Protein AF-A0A1M7GCA4-F1 (afdb_monomer)

Structure (mmCIF, N/CA/C/O backbone):
data_AF-A0A1M7GCA4-F1
#
_entry.id   AF-A0A1M7GCA4-F1
#
loop_
_atom_site.group_PDB
_atom_site.id
_atom_site.type_symbol
_atom_site.label_atom_id
_atom_site.label_alt_id
_atom_site.label_comp_id
_atom_site.label_asym_id
_atom_site.label_entity_id
_atom_site.label_seq_id
_atom_site.pdbx_PDB_ins_code
_atom_site.Cartn_x
_atom_site.Cartn_y
_atom_site.Cartn_z
_atom_site.occupancy
_atom_site.B_iso_or_equiv
_atom_site.auth_seq_id
_atom_site.auth_comp_id
_atom_site.auth_asym_id
_atom_site.auth_atom_id
_atom_site.pdbx_PDB_model_num
ATOM 1 N N . MET A 1 1 ? -38.969 5.663 41.422 1.00 36.22 1 MET A N 1
ATOM 2 C CA . MET A 1 1 ? -39.821 5.141 40.330 1.00 36.22 1 MET A CA 1
ATOM 3 C C . MET A 1 1 ? -39.649 3.631 40.323 1.00 36.22 1 MET A C 1
ATOM 5 O O . MET A 1 1 ? -38.567 3.160 40.002 1.00 36.22 1 MET A O 1
ATOM 9 N N . ASN A 1 2 ? -40.668 2.914 40.799 1.00 48.78 2 ASN A N 1
ATOM 10 C CA . ASN A 1 2 ? -40.615 1.537 41.311 1.00 48.78 2 ASN A CA 1
ATOM 11 C C . ASN A 1 2 ? -40.814 0.440 40.243 1.00 48.78 2 ASN A C 1
ATOM 13 O O . ASN A 1 2 ? -41.226 -0.669 40.552 1.00 48.78 2 ASN A O 1
ATOM 17 N N . GLN A 1 3 ? -40.478 0.720 38.979 1.00 53.19 3 GLN A N 1
ATOM 18 C CA . GLN A 1 3 ? -40.814 -0.163 37.848 1.00 53.19 3 GLN A CA 1
ATOM 19 C C . GLN A 1 3 ? -40.173 -1.564 37.917 1.00 53.19 3 GLN A C 1
ATOM 21 O O . GLN A 1 3 ? -40.641 -2.489 37.259 1.00 53.19 3 GLN A O 1
ATOM 26 N N . GLY A 1 4 ? -39.097 -1.731 38.693 1.00 59.56 4 GLY A N 1
ATOM 27 C CA . GLY A 1 4 ? -38.457 -3.032 38.895 1.00 59.56 4 GLY A CA 1
ATOM 28 C C . GLY A 1 4 ? -39.250 -3.963 39.814 1.00 59.56 4 GLY A C 1
ATOM 29 O O . GLY A 1 4 ? -39.312 -5.154 39.534 1.00 59.56 4 GLY A O 1
ATOM 30 N N . GLU A 1 5 ? -39.871 -3.432 40.870 1.00 61.81 5 GLU A N 1
ATOM 31 C CA . GLU A 1 5 ? -40.685 -4.228 41.802 1.00 61.81 5 GLU A CA 1
ATOM 32 C C . GLU A 1 5 ? -42.011 -4.641 41.155 1.00 61.81 5 GLU A C 1
ATOM 34 O O . GLU A 1 5 ? -42.398 -5.806 41.238 1.00 61.81 5 GLU A O 1
ATOM 39 N N . ASP A 1 6 ? -42.640 -3.728 40.408 1.00 65.50 6 ASP A N 1
ATOM 40 C CA . ASP A 1 6 ? -43.902 -3.988 39.703 1.00 65.50 6 ASP A CA 1
ATOM 41 C C . ASP A 1 6 ? -43.754 -5.097 38.640 1.00 65.50 6 ASP A C 1
ATOM 43 O O . ASP A 1 6 ? -44.629 -5.950 38.485 1.00 65.50 6 ASP A O 1
ATOM 47 N N . SER A 1 7 ? -42.614 -5.138 37.936 1.00 72.12 7 SER A N 1
ATOM 48 C CA . SER A 1 7 ? -42.320 -6.185 36.944 1.00 72.12 7 SER A CA 1
ATOM 49 C C . SER A 1 7 ? -42.070 -7.553 37.582 1.00 72.12 7 SER A C 1
ATOM 51 O O . SER A 1 7 ? -42.396 -8.570 36.975 1.00 72.12 7 SER A O 1
ATOM 53 N N . VAL A 1 8 ? -41.494 -7.599 38.787 1.00 71.50 8 VAL A N 1
ATOM 54 C CA . VAL A 1 8 ? -41.252 -8.856 39.510 1.00 71.50 8 VAL A CA 1
ATOM 55 C C . VAL A 1 8 ? -42.568 -9.431 40.030 1.00 71.50 8 VAL A C 1
ATOM 57 O O . VAL A 1 8 ? -42.814 -10.620 39.852 1.00 71.50 8 VAL A O 1
ATOM 60 N N . LEU A 1 9 ? -43.446 -8.589 40.581 1.00 73.12 9 LEU A N 1
ATOM 61 C CA . LEU A 1 9 ? -44.788 -8.981 41.025 1.00 73.12 9 LEU A CA 1
ATOM 62 C C . LEU A 1 9 ? -45.632 -9.585 39.893 1.00 73.12 9 LEU A C 1
ATOM 64 O O . LEU A 1 9 ? -46.245 -10.632 40.091 1.00 73.12 9 LEU A O 1
ATOM 68 N N . GLN A 1 10 ? -45.593 -8.999 38.692 1.00 75.75 10 GLN A N 1
ATOM 69 C CA . GLN A 1 10 ? -46.272 -9.567 37.519 1.00 75.75 10 GLN A CA 1
ATOM 70 C C . GLN A 1 10 ? -45.755 -10.957 37.136 1.00 75.75 10 GLN A C 1
ATOM 72 O O . GLN A 1 10 ? -46.539 -11.832 36.778 1.00 75.75 10 GLN A O 1
ATOM 77 N N . ILE A 1 11 ? -44.444 -11.183 37.219 1.00 73.75 11 ILE A N 1
ATOM 78 C CA . ILE A 1 11 ? -43.842 -12.480 36.881 1.00 73.75 11 ILE A CA 1
ATOM 79 C C . ILE A 1 11 ? -44.193 -13.530 37.937 1.00 73.75 11 ILE A C 1
ATOM 81 O O . ILE A 1 11 ? -44.454 -14.679 37.591 1.00 73.75 11 ILE A O 1
ATOM 85 N N . ILE A 1 12 ? -44.247 -13.141 39.214 1.00 71.25 12 ILE A N 1
ATOM 86 C CA . ILE A 1 12 ? -44.699 -14.018 40.303 1.00 71.25 12 ILE A CA 1
ATOM 87 C C . ILE A 1 12 ? -46.148 -14.462 40.059 1.00 71.25 12 ILE A C 1
ATOM 89 O O . ILE A 1 12 ? -46.446 -15.653 40.148 1.00 71.25 12 ILE A O 1
ATOM 93 N N . GLU A 1 13 ? -47.031 -13.533 39.689 1.00 72.94 13 GLU A N 1
ATOM 94 C CA . GLU A 1 13 ? -48.435 -13.819 39.368 1.00 72.94 13 GLU A CA 1
ATOM 95 C C . GLU A 1 13 ? -48.585 -14.691 38.103 1.00 72.94 13 GLU A C 1
ATOM 97 O O . GLU A 1 13 ? -49.377 -15.640 38.069 1.00 72.94 13 GLU A O 1
ATOM 102 N N . GLU A 1 14 ? -47.780 -14.441 37.067 1.00 70.88 14 GLU A N 1
ATOM 103 C CA . GLU A 1 14 ? -47.783 -15.235 35.834 1.00 70.88 14 GLU A CA 1
ATOM 104 C C . GLU A 1 14 ? -47.292 -16.675 36.068 1.00 70.88 14 GLU A C 1
ATOM 106 O O . GLU A 1 14 ? -47.888 -17.630 35.565 1.00 70.88 14 GLU A O 1
ATOM 111 N N . VAL A 1 15 ? -46.236 -16.864 36.862 1.00 70.00 15 VAL A N 1
ATOM 112 C CA . VAL A 1 15 ? -45.719 -18.203 37.187 1.00 70.00 15 VAL A CA 1
ATOM 113 C C . VAL A 1 15 ? -46.698 -18.959 38.089 1.00 70.00 15 VAL A C 1
ATOM 115 O O . VAL A 1 15 ? -46.967 -20.139 37.843 1.00 70.00 15 VAL A O 1
ATOM 118 N N . ALA A 1 16 ? -47.298 -18.286 39.075 1.00 67.44 16 ALA A N 1
ATOM 119 C CA . ALA A 1 16 ? -48.303 -18.886 39.948 1.00 67.44 16 ALA A CA 1
ATOM 120 C C . ALA A 1 16 ? -49.554 -19.329 39.173 1.00 67.44 16 ALA A C 1
ATOM 122 O O . ALA A 1 16 ? -50.049 -20.435 39.392 1.00 67.44 16 ALA A O 1
ATOM 123 N N . SER A 1 17 ? -50.026 -18.522 38.218 1.00 67.69 17 SER A N 1
ATOM 124 C CA . SER A 1 17 ? -51.186 -18.863 37.382 1.00 67.69 17 SER A CA 1
ATOM 125 C C . SER A 1 17 ? -50.901 -19.974 36.365 1.00 67.69 17 SER A C 1
ATOM 127 O O . SER A 1 17 ? -51.763 -20.824 36.139 1.00 67.69 17 SER A O 1
ATOM 129 N N . LYS A 1 18 ? -49.700 -20.023 35.771 1.00 65.31 18 LYS A N 1
ATOM 130 C CA . LYS A 1 18 ? -49.338 -21.058 34.785 1.00 65.31 18 LYS A CA 1
ATOM 131 C C . LYS A 1 18 ? -48.954 -22.398 35.400 1.00 65.31 18 LYS A C 1
ATOM 133 O O . LYS A 1 18 ? -49.119 -23.424 34.738 1.00 65.31 18 LYS A O 1
ATOM 138 N N . HIS A 1 19 ? -48.363 -22.411 36.593 1.00 63.47 19 HIS A N 1
ATOM 139 C CA . HIS A 1 19 ? -47.739 -23.618 37.152 1.00 63.47 19 HIS A CA 1
ATOM 140 C C . HIS A 1 19 ? -48.302 -24.029 38.518 1.00 63.47 19 HIS A C 1
ATOM 142 O O . HIS A 1 19 ? -47.978 -25.113 38.995 1.00 63.47 19 HIS A O 1
ATOM 148 N N . GLY A 1 20 ? -49.177 -23.218 39.126 1.00 59.84 20 GLY A N 1
ATOM 149 C CA . GLY A 1 20 ? -49.827 -23.531 40.403 1.00 59.84 20 GLY A CA 1
ATOM 150 C C . GLY A 1 20 ? -48.890 -23.476 41.614 1.00 59.84 20 GLY A C 1
ATOM 151 O O . GLY A 1 20 ? -49.225 -24.016 42.665 1.00 59.84 20 GLY A O 1
ATOM 152 N N . ILE A 1 21 ? -47.715 -22.854 41.470 1.00 65.88 21 ILE A N 1
ATOM 153 C CA . ILE A 1 21 ? -46.691 -22.739 42.516 1.00 65.88 21 ILE A CA 1
ATOM 154 C C . ILE A 1 21 ? -46.659 -21.285 42.995 1.00 65.88 21 ILE A C 1
ATOM 156 O O . ILE A 1 21 ? -46.423 -20.380 42.199 1.00 65.88 21 ILE A O 1
ATOM 160 N N . ALA A 1 22 ? -46.887 -21.055 44.288 1.00 66.38 22 ALA A N 1
ATOM 161 C CA . ALA A 1 22 ? -46.707 -19.740 44.897 1.00 66.38 22 ALA A CA 1
ATOM 162 C C . ALA A 1 22 ? -45.212 -19.509 45.160 1.00 66.38 22 ALA A C 1
ATOM 164 O O . ALA A 1 22 ? -44.620 -20.234 45.959 1.00 66.38 22 ALA A O 1
ATOM 165 N N . LEU A 1 23 ? -44.607 -18.530 44.484 1.00 68.06 23 LEU A N 1
ATOM 166 C CA . LEU A 1 23 ? -43.208 -18.159 44.704 1.00 68.06 23 LEU A CA 1
ATOM 167 C C . LEU A 1 23 ? -43.101 -16.999 45.707 1.00 68.06 23 LEU A C 1
ATOM 169 O O . LEU A 1 23 ? -43.763 -15.973 45.553 1.00 68.06 23 LEU A O 1
ATOM 173 N N . ASP A 1 24 ? -42.223 -17.156 46.698 1.00 70.62 24 ASP A N 1
ATOM 174 C CA . ASP A 1 24 ? -41.792 -16.091 47.615 1.00 70.62 24 ASP A CA 1
ATOM 175 C C . ASP A 1 24 ? -40.630 -15.285 46.996 1.00 70.62 24 ASP A C 1
ATOM 177 O O . ASP A 1 24 ? -39.849 -15.850 46.232 1.00 70.62 24 ASP A O 1
ATOM 181 N N . PRO A 1 25 ? -40.425 -13.997 47.328 1.00 67.81 25 PRO A N 1
ATOM 182 C CA . PRO A 1 25 ? -39.249 -13.240 46.885 1.00 67.81 25 PRO A CA 1
ATOM 183 C C . PRO A 1 25 ? -37.889 -13.893 47.206 1.00 67.81 25 PRO A C 1
ATOM 185 O O . PRO A 1 25 ? -36.908 -13.601 46.524 1.00 67.81 25 PRO A O 1
ATOM 188 N N . ASN A 1 26 ? -37.817 -14.780 48.208 1.00 69.06 26 ASN A N 1
ATOM 189 C CA . ASN A 1 26 ? -36.619 -15.561 48.544 1.00 69.06 26 ASN A CA 1
ATOM 190 C C . ASN A 1 26 ? -36.572 -16.946 47.878 1.00 69.06 26 ASN A C 1
ATOM 192 O O . ASN A 1 26 ? -35.678 -17.741 48.179 1.00 69.06 26 ASN A O 1
ATOM 196 N N . ASP A 1 27 ? -37.515 -17.256 46.989 1.00 79.56 27 ASP A N 1
ATOM 197 C CA . ASP A 1 27 ? -37.515 -18.504 46.238 1.00 79.56 27 ASP A CA 1
ATOM 198 C C . ASP A 1 27 ? -36.254 -18.583 45.348 1.00 79.56 27 ASP A C 1
ATOM 200 O O . ASP A 1 27 ? -35.935 -17.626 44.625 1.00 79.56 27 ASP A O 1
ATOM 204 N N . PRO A 1 28 ? -35.515 -19.710 45.364 1.00 78.06 28 PRO A N 1
ATOM 205 C CA . PRO A 1 28 ? -34.331 -19.903 44.531 1.00 78.06 28 PRO A CA 1
ATOM 206 C C . PRO A 1 28 ? -34.553 -19.595 43.041 1.00 78.06 28 PRO A C 1
ATOM 208 O O . PRO A 1 28 ? -33.637 -19.105 42.378 1.00 78.06 28 PRO A O 1
ATOM 211 N N . ILE A 1 29 ? -35.755 -19.831 42.505 1.00 81.75 29 ILE A N 1
ATOM 212 C CA . ILE A 1 29 ? -36.079 -19.560 41.096 1.00 81.75 29 ILE A CA 1
ATOM 213 C C . ILE A 1 29 ? -36.073 -18.049 40.806 1.00 81.75 29 ILE A C 1
ATOM 215 O O . ILE A 1 29 ? -35.500 -17.610 39.803 1.00 81.75 29 ILE A O 1
ATOM 219 N N . LEU A 1 30 ? -36.639 -17.233 41.700 1.00 79.25 30 LEU A N 1
ATOM 220 C CA . LEU A 1 30 ? -36.628 -15.768 41.582 1.00 79.25 30 LEU A CA 1
ATOM 221 C C . LEU A 1 30 ? -35.231 -15.184 41.793 1.00 79.25 30 LEU A C 1
ATOM 223 O O . LEU A 1 30 ? -34.855 -14.213 41.128 1.00 79.25 30 LEU A O 1
ATOM 227 N N . MET A 1 31 ? -34.431 -15.798 42.665 1.00 76.38 31 MET A N 1
ATOM 228 C CA . MET A 1 31 ? -33.035 -15.415 42.858 1.00 76.38 31 MET A CA 1
ATOM 229 C C . MET A 1 31 ? -32.218 -15.625 41.575 1.00 76.38 31 MET A C 1
ATOM 231 O O . MET A 1 31 ? -31.505 -14.717 41.144 1.00 76.38 31 MET A O 1
ATOM 235 N N . VAL A 1 32 ? -32.374 -16.773 40.905 1.00 81.75 32 VAL A N 1
ATOM 236 C CA . VAL A 1 32 ? -31.724 -17.051 39.611 1.00 81.75 32 VAL A CA 1
ATOM 237 C C . VAL A 1 32 ? -32.197 -16.080 38.532 1.00 81.75 32 VAL A C 1
ATOM 239 O O . VAL A 1 32 ? -31.369 -15.557 37.788 1.00 81.75 32 VAL A O 1
ATOM 242 N N . TYR A 1 33 ? -33.496 -15.779 38.464 1.00 82.00 33 TYR A N 1
ATOM 243 C CA . TYR A 1 33 ? -34.027 -14.771 37.542 1.00 82.00 33 TYR A CA 1
ATOM 244 C C . TYR A 1 33 ? -33.384 -13.395 37.764 1.00 82.00 33 TYR A C 1
ATOM 246 O O . TYR A 1 33 ? -32.932 -12.753 36.814 1.00 82.00 33 TYR A O 1
ATOM 254 N N . THR A 1 34 ? -33.276 -12.974 39.024 1.00 79.00 34 THR A N 1
ATOM 255 C CA . THR A 1 34 ? -32.672 -11.693 39.412 1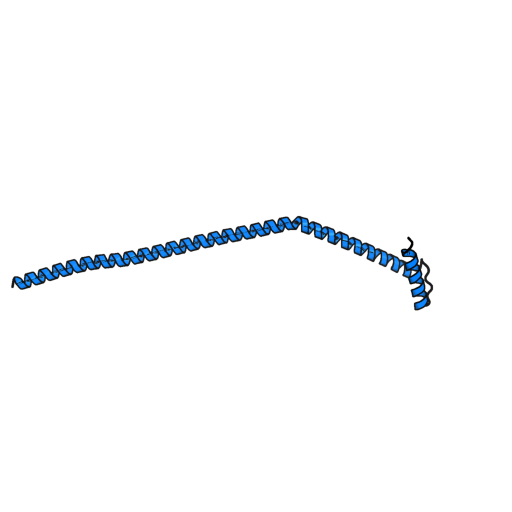.00 79.00 34 THR A CA 1
ATOM 256 C C . THR A 1 34 ? -31.190 -11.637 39.043 1.00 79.00 34 THR A C 1
ATOM 258 O O . THR A 1 34 ? -30.734 -10.662 38.440 1.00 79.00 34 THR A O 1
ATOM 261 N N . ILE A 1 35 ? -30.439 -12.703 39.334 1.00 76.62 35 ILE A N 1
ATOM 262 C CA . ILE A 1 35 ? -29.025 -12.831 38.962 1.00 76.62 35 ILE A CA 1
ATOM 263 C C . ILE A 1 35 ? -28.866 -12.803 37.438 1.00 76.62 35 ILE A C 1
ATOM 265 O O . ILE A 1 35 ? -27.988 -12.108 36.929 1.00 76.62 35 ILE A O 1
ATOM 269 N N . ASN A 1 36 ? -29.731 -13.495 36.697 1.00 84.94 36 ASN A N 1
ATOM 270 C CA . ASN A 1 36 ? -29.665 -13.554 35.240 1.00 84.94 36 ASN A CA 1
ATOM 271 C C . ASN A 1 36 ? -29.987 -12.192 34.599 1.00 84.94 36 ASN A C 1
ATOM 273 O O . ASN A 1 36 ? -29.259 -11.721 33.728 1.00 84.94 36 ASN A O 1
ATOM 277 N N . GLN A 1 37 ? -31.008 -11.488 35.096 1.00 82.31 37 GLN A N 1
ATOM 278 C CA . GLN A 1 37 ? -31.298 -10.102 34.715 1.00 82.31 37 GLN A CA 1
ATOM 279 C C . GLN A 1 37 ? -30.107 -9.169 34.980 1.00 82.31 37 GLN A C 1
ATOM 281 O O . GLN A 1 37 ? -29.766 -8.333 34.137 1.00 82.31 37 GLN A O 1
ATOM 286 N N . HIS A 1 38 ? -29.456 -9.308 36.136 1.00 76.31 38 HIS A N 1
ATOM 287 C CA . HIS A 1 38 ? -28.289 -8.503 36.480 1.00 76.31 38 HIS A CA 1
ATOM 288 C C . HIS A 1 38 ? -27.090 -8.816 35.573 1.00 76.31 38 HIS A C 1
ATOM 290 O O . HIS A 1 38 ? -26.459 -7.893 35.057 1.00 76.31 38 HIS A O 1
ATOM 296 N N . LEU A 1 39 ? -26.823 -10.099 35.309 1.00 82.50 39 LEU A N 1
ATOM 297 C CA . LEU A 1 39 ? -25.786 -10.563 34.386 1.00 82.50 39 LEU A CA 1
ATOM 298 C C . LEU A 1 39 ? -26.029 -10.078 32.959 1.00 82.50 39 LEU A C 1
ATOM 300 O O . LEU A 1 39 ? -25.098 -9.588 32.335 1.00 82.50 39 LEU A O 1
ATOM 304 N N . MET A 1 40 ? -27.260 -10.147 32.453 1.00 81.25 40 MET A N 1
ATOM 305 C CA . MET A 1 40 ? -27.613 -9.659 31.115 1.00 81.25 40 MET A CA 1
ATOM 306 C C . MET A 1 40 ? -27.394 -8.147 30.988 1.00 81.25 40 MET A C 1
ATOM 308 O O . MET A 1 40 ? -26.768 -7.686 30.032 1.00 81.25 40 MET A O 1
ATOM 312 N N . ARG A 1 41 ? -27.836 -7.359 31.979 1.00 80.31 41 ARG A N 1
ATOM 313 C CA . ARG A 1 41 ? -27.592 -5.905 31.991 1.00 80.31 41 ARG A CA 1
ATOM 314 C C . ARG A 1 41 ? -26.109 -5.567 32.130 1.00 80.31 41 ARG A C 1
ATOM 316 O O . ARG A 1 41 ? -25.639 -4.634 31.483 1.00 80.31 41 ARG A O 1
ATOM 323 N N . SER A 1 42 ? -25.383 -6.291 32.979 1.00 74.75 42 SER A N 1
ATOM 324 C CA . SER A 1 42 ? -23.943 -6.101 33.172 1.00 74.75 42 SER A CA 1
ATOM 325 C C . SER A 1 42 ? -23.167 -6.486 31.910 1.00 74.75 42 SER A C 1
ATOM 327 O O . SER A 1 42 ? -22.357 -5.705 31.423 1.00 74.75 42 SER A O 1
ATOM 329 N N . GLY A 1 43 ? -23.503 -7.623 31.301 1.00 75.56 43 GLY A N 1
ATOM 330 C CA . GLY A 1 43 ? -22.927 -8.111 30.052 1.00 75.56 43 GLY A CA 1
ATOM 331 C C . GLY A 1 43 ? -23.112 -7.127 28.903 1.00 75.56 43 GLY A C 1
ATOM 332 O O . GLY A 1 43 ? -22.137 -6.792 28.239 1.00 75.56 43 GLY A O 1
ATOM 333 N N . ALA A 1 44 ? -24.316 -6.574 28.727 1.00 80.31 44 ALA A N 1
ATOM 334 C CA . ALA A 1 44 ? -24.570 -5.553 27.709 1.00 80.31 44 ALA A CA 1
ATOM 335 C C . ALA A 1 44 ? -23.715 -4.287 27.917 1.00 80.31 44 ALA A C 1
ATOM 337 O O . ALA A 1 44 ? -23.175 -3.733 26.961 1.00 80.31 44 ALA A O 1
ATOM 338 N N . ARG A 1 45 ? -23.538 -3.844 29.170 1.00 79.62 45 ARG A N 1
ATOM 339 C CA . ARG A 1 45 ? -22.684 -2.689 29.502 1.00 79.62 45 ARG A CA 1
ATOM 340 C C . ARG A 1 45 ? -21.207 -2.971 29.247 1.00 79.62 45 ARG A C 1
ATOM 342 O O . ARG A 1 45 ? -20.522 -2.120 28.687 1.00 79.62 45 ARG A O 1
ATOM 349 N N . ILE A 1 46 ? -20.729 -4.153 29.634 1.00 79.31 46 ILE A N 1
ATOM 350 C CA . ILE A 1 46 ? -19.347 -4.588 29.399 1.00 79.31 46 ILE A CA 1
ATOM 351 C C . ILE A 1 46 ? -19.077 -4.660 27.894 1.00 79.31 46 ILE A C 1
ATOM 353 O O . ILE A 1 46 ? -18.104 -4.081 27.423 1.00 79.31 46 ILE A O 1
ATOM 357 N N . GLN A 1 47 ? -19.970 -5.287 27.124 1.00 75.25 47 GLN A N 1
ATOM 358 C CA . GLN A 1 47 ? -19.858 -5.372 25.666 1.00 75.25 47 GLN A CA 1
ATOM 359 C C . GLN A 1 47 ? -19.836 -3.986 25.015 1.00 75.25 47 GLN A C 1
ATOM 361 O O . GLN A 1 47 ? -19.012 -3.726 24.142 1.00 75.25 47 GLN A O 1
ATOM 366 N N . GLN A 1 48 ? -20.686 -3.063 25.470 1.00 86.00 48 GLN A N 1
ATOM 367 C CA . GLN A 1 48 ? -20.704 -1.696 24.955 1.00 86.00 48 GLN A C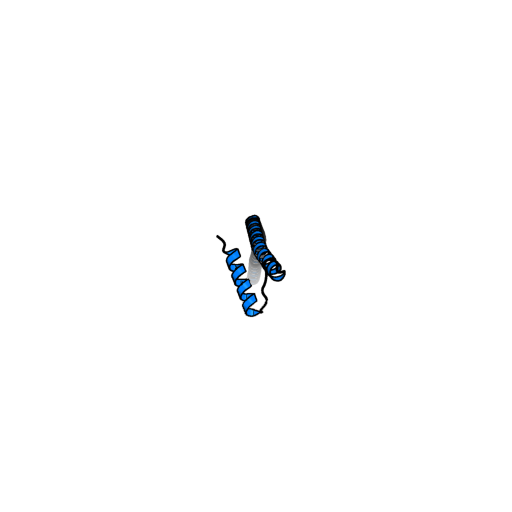A 1
ATOM 368 C C . GLN A 1 48 ? -19.420 -0.921 25.292 1.00 86.00 48 GLN A C 1
ATOM 370 O O . GLN A 1 48 ? -18.945 -0.142 24.467 1.00 86.00 48 GLN A O 1
ATOM 375 N N . ALA A 1 49 ? -18.844 -1.129 26.478 1.00 85.44 49 ALA A N 1
ATOM 376 C CA . ALA A 1 49 ? -17.564 -0.534 26.854 1.00 85.44 49 ALA A CA 1
ATOM 377 C C . ALA A 1 49 ? -16.406 -1.100 26.014 1.00 85.44 49 ALA A C 1
ATOM 379 O O . ALA A 1 49 ? -15.602 -0.327 25.503 1.00 85.44 49 ALA A O 1
ATOM 380 N N . MET A 1 50 ? -16.371 -2.420 25.795 1.00 78.12 50 MET A N 1
ATOM 381 C CA . MET A 1 50 ? -15.368 -3.058 24.932 1.00 78.12 50 MET A CA 1
ATOM 382 C C . MET A 1 50 ? -15.452 -2.561 23.484 1.00 78.12 50 MET A C 1
ATOM 384 O O . MET A 1 50 ? -14.425 -2.298 22.867 1.00 78.12 50 MET A O 1
ATOM 388 N N . LEU A 1 51 ? -16.663 -2.384 22.945 1.00 91.38 51 LEU A N 1
ATOM 389 C CA . LEU A 1 51 ? -16.857 -1.849 21.593 1.00 91.38 51 LEU A CA 1
ATOM 390 C C . LEU A 1 51 ? -16.356 -0.407 21.461 1.00 91.38 51 LEU A C 1
ATOM 392 O O . LEU A 1 51 ? -15.744 -0.067 20.452 1.00 91.38 51 LEU A O 1
ATOM 396 N N . LYS A 1 52 ? -16.581 0.431 22.479 1.00 89.19 52 LYS A N 1
ATOM 397 C CA . LYS A 1 52 ? -16.068 1.807 22.495 1.00 89.19 52 LYS A CA 1
ATOM 398 C C . LYS A 1 52 ? -14.545 1.857 22.538 1.00 89.19 52 LYS A C 1
ATOM 400 O O . LYS A 1 52 ? -13.965 2.679 21.837 1.00 89.19 52 LYS A O 1
ATOM 405 N N . GLU A 1 53 ? -13.913 0.987 23.321 1.00 86.31 53 GLU A N 1
ATOM 406 C CA . GLU A 1 53 ? -12.449 0.927 23.370 1.00 86.31 53 GLU A CA 1
ATOM 407 C C . GLU A 1 53 ? -11.877 0.452 22.030 1.00 86.31 53 GLU A C 1
ATOM 409 O O . GLU A 1 53 ? -10.998 1.098 21.479 1.00 86.31 53 GLU A O 1
ATOM 414 N N . CYS A 1 54 ? -12.464 -0.584 21.424 1.00 79.06 54 CYS A N 1
ATOM 415 C CA . CYS A 1 54 ? -12.058 -1.044 20.095 1.00 79.06 54 CYS A CA 1
ATOM 416 C C . CYS A 1 54 ? -12.199 0.054 19.027 1.00 79.06 54 CYS A C 1
ATOM 418 O O . CYS A 1 54 ? -11.314 0.220 18.190 1.00 79.06 54 CYS A O 1
ATOM 420 N N . GLN A 1 55 ? -13.286 0.831 19.059 1.00 88.62 55 GLN A N 1
ATOM 421 C CA . GLN A 1 55 ? -13.453 1.969 18.156 1.00 88.62 55 GLN A CA 1
ATOM 422 C C . GLN A 1 55 ? -12.341 3.009 18.353 1.00 88.62 55 GLN A C 1
ATOM 424 O O . GLN A 1 55 ? -11.769 3.483 17.374 1.00 88.62 55 GLN A O 1
ATOM 429 N N . LYS A 1 56 ? -12.021 3.340 19.605 1.00 87.75 56 LYS A N 1
ATOM 430 C CA . LYS A 1 56 ? -10.962 4.291 19.944 1.00 87.75 56 LYS A CA 1
ATOM 431 C C . LYS A 1 56 ? -9.587 3.800 19.479 1.00 87.75 56 LYS A C 1
ATOM 433 O O . LYS A 1 56 ? -8.858 4.573 18.865 1.00 87.75 56 LYS A O 1
ATOM 438 N N . ASP A 1 57 ? -9.271 2.524 19.688 1.00 82.00 57 ASP A N 1
ATOM 439 C CA . ASP A 1 57 ? -8.020 1.914 19.221 1.00 82.00 57 ASP A CA 1
ATOM 440 C C . ASP A 1 57 ? -7.908 1.967 17.692 1.00 82.00 57 ASP A C 1
ATOM 442 O O . ASP A 1 57 ? -6.835 2.221 17.142 1.00 82.00 57 ASP A O 1
ATOM 446 N N . ILE A 1 58 ? -9.022 1.752 16.984 1.00 84.56 58 ILE A N 1
ATOM 447 C CA . ILE A 1 58 ? -9.070 1.885 15.526 1.00 84.56 58 ILE A CA 1
ATOM 448 C C . ILE A 1 58 ? -8.829 3.340 15.117 1.00 84.56 58 ILE A C 1
ATOM 450 O O . ILE A 1 58 ? -8.026 3.586 14.221 1.00 84.56 58 ILE A O 1
ATOM 454 N N . GLU A 1 59 ? -9.491 4.305 15.755 1.00 84.31 59 GLU A N 1
ATOM 455 C CA . GLU A 1 59 ? -9.312 5.733 15.464 1.00 84.31 59 GLU A CA 1
ATOM 456 C C . GLU A 1 59 ? -7.868 6.196 15.716 1.00 84.31 59 GLU A C 1
ATOM 458 O O . GLU A 1 59 ? -7.320 6.952 14.911 1.00 84.31 59 GLU A O 1
ATOM 463 N N . GLU A 1 60 ? -7.220 5.684 16.765 1.00 85.44 60 GLU A N 1
ATOM 464 C CA . GLU A 1 60 ? -5.819 5.969 17.086 1.00 85.44 60 GLU A CA 1
ATOM 465 C C . GLU A 1 60 ? -4.858 5.445 16.005 1.00 85.44 60 GLU A C 1
ATOM 467 O O . GLU A 1 60 ? -3.949 6.156 15.569 1.00 85.44 60 GLU A O 1
ATOM 472 N N . HIS A 1 61 ? -5.083 4.228 15.502 1.00 82.75 61 HIS A N 1
ATOM 473 C CA . HIS A 1 61 ? -4.177 3.589 14.542 1.00 82.75 61 HIS A CA 1
ATOM 474 C C . HIS A 1 61 ? -4.509 3.869 13.068 1.00 82.75 61 HIS A C 1
ATOM 476 O O . HIS A 1 61 ? -3.648 3.697 12.200 1.00 82.75 61 HIS A O 1
ATOM 482 N N . MET A 1 62 ? -5.716 4.345 12.750 1.00 83.19 62 MET A N 1
ATOM 483 C CA . MET A 1 62 ? -6.160 4.567 11.368 1.00 83.19 62 MET A CA 1
ATOM 484 C C . MET A 1 62 ? -5.282 5.581 10.625 1.00 83.19 62 MET A C 1
ATOM 486 O O . MET A 1 62 ? -4.964 5.385 9.449 1.00 83.19 62 MET A O 1
ATOM 490 N N . GLY A 1 63 ? -4.851 6.648 11.304 1.00 80.44 63 GLY A N 1
ATOM 491 C CA . GLY A 1 63 ? -3.959 7.651 10.718 1.00 80.44 63 GLY A CA 1
ATOM 492 C C . GLY A 1 63 ? -2.593 7.070 10.344 1.00 80.44 63 GLY A C 1
ATOM 493 O O . GLY A 1 63 ? -2.074 7.348 9.261 1.00 80.44 63 GLY A O 1
ATOM 494 N N . LEU A 1 64 ? -2.049 6.207 11.206 1.00 83.75 64 LEU A N 1
ATOM 495 C CA . LEU A 1 64 ? -0.777 5.531 10.973 1.00 83.75 64 LEU A CA 1
ATOM 496 C C . LEU A 1 64 ? -0.872 4.565 9.787 1.00 83.75 64 LEU A C 1
ATOM 498 O O . LEU A 1 64 ? -0.015 4.595 8.906 1.00 83.75 64 LEU A O 1
ATOM 502 N N . TRP A 1 65 ? -1.924 3.745 9.725 1.00 81.38 65 TRP A N 1
ATOM 503 C CA . TRP A 1 65 ? -2.125 2.804 8.618 1.00 81.38 65 TRP A CA 1
ATOM 504 C C . TRP A 1 65 ? -2.320 3.514 7.283 1.00 81.38 65 TRP A C 1
ATOM 506 O O . TRP A 1 65 ? -1.773 3.079 6.270 1.00 81.38 65 TRP A O 1
ATOM 516 N N . LYS A 1 66 ? -3.035 4.643 7.279 1.00 81.62 66 LYS A N 1
ATOM 517 C CA . LYS A 1 66 ? -3.193 5.464 6.078 1.00 81.62 66 LYS A CA 1
ATOM 518 C C . LYS A 1 66 ? -1.853 6.027 5.603 1.00 81.62 66 LYS A C 1
ATOM 520 O O . LYS A 1 66 ? -1.516 5.885 4.432 1.00 81.62 66 LYS A O 1
ATOM 525 N N . ALA A 1 67 ? -1.060 6.593 6.512 1.00 83.19 67 ALA A N 1
ATOM 526 C CA . ALA A 1 67 ? 0.257 7.131 6.181 1.00 83.19 67 ALA A CA 1
ATOM 527 C C . ALA A 1 67 ? 1.228 6.047 5.673 1.00 83.19 67 ALA A C 1
ATOM 529 O O . ALA A 1 67 ? 1.947 6.272 4.700 1.00 83.19 67 ALA A O 1
ATOM 530 N N . GLN A 1 68 ? 1.227 4.861 6.292 1.00 83.75 68 GLN A N 1
ATOM 531 C CA . GLN A 1 68 ? 2.034 3.721 5.845 1.00 83.75 68 GLN A CA 1
ATOM 532 C C . GLN A 1 68 ? 1.598 3.216 4.462 1.00 83.75 68 GLN A C 1
ATOM 534 O O . GLN A 1 68 ? 2.450 2.938 3.617 1.00 83.75 68 GLN A O 1
ATOM 539 N N . GLY A 1 69 ? 0.288 3.148 4.202 1.00 86.00 69 GLY A N 1
ATOM 540 C CA . GLY A 1 69 ? -0.259 2.796 2.891 1.00 86.00 69 GLY A CA 1
ATOM 541 C C . GLY A 1 69 ? 0.153 3.787 1.800 1.00 86.00 69 GLY A C 1
ATOM 542 O O . GLY A 1 69 ? 0.666 3.377 0.758 1.00 86.00 69 GLY A O 1
ATOM 543 N N . ASP A 1 70 ? 0.021 5.088 2.068 1.00 85.06 70 ASP A N 1
ATOM 544 C CA . ASP A 1 70 ? 0.440 6.148 1.144 1.00 85.06 70 ASP A CA 1
ATOM 545 C C . ASP A 1 70 ? 1.954 6.095 0.877 1.00 85.06 70 ASP A C 1
ATOM 547 O O . ASP A 1 70 ? 2.399 6.256 -0.261 1.00 85.06 70 ASP A O 1
ATOM 551 N N . GLN A 1 71 ? 2.770 5.828 1.900 1.00 89.38 71 GLN A N 1
ATOM 552 C CA . GLN A 1 71 ? 4.218 5.679 1.743 1.00 89.38 71 GLN A CA 1
ATOM 553 C C . GLN A 1 71 ? 4.584 4.470 0.870 1.00 89.38 71 GLN A C 1
ATOM 555 O O . GLN A 1 71 ? 5.416 4.599 -0.031 1.00 89.38 71 GLN A O 1
ATOM 560 N N . ALA A 1 72 ? 3.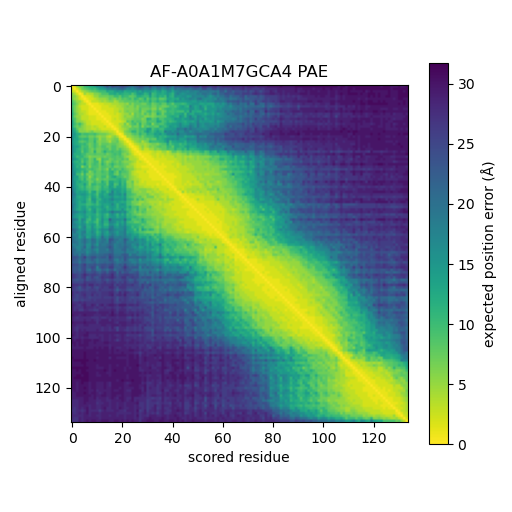957 3.315 1.101 1.00 87.56 72 ALA A N 1
ATOM 561 C CA . ALA A 1 72 ? 4.174 2.116 0.295 1.00 87.56 72 ALA A CA 1
ATOM 562 C C . ALA A 1 72 ? 3.759 2.339 -1.170 1.00 87.56 72 ALA A C 1
ATOM 564 O O . ALA A 1 72 ? 4.493 1.977 -2.094 1.00 87.56 72 ALA A O 1
ATOM 565 N N . MET A 1 73 ? 2.625 3.006 -1.399 1.00 82.38 73 MET A N 1
ATOM 566 C CA . MET A 1 73 ? 2.161 3.361 -2.742 1.00 82.38 73 MET A CA 1
ATOM 567 C C . MET A 1 73 ? 3.126 4.319 -3.454 1.00 82.38 73 MET A C 1
ATOM 569 O O . MET A 1 73 ? 3.428 4.136 -4.630 1.00 82.38 73 MET A O 1
ATOM 573 N N . ARG A 1 74 ? 3.661 5.324 -2.753 1.00 89.12 74 ARG A N 1
ATOM 574 C CA . ARG A 1 74 ? 4.640 6.258 -3.336 1.00 89.12 74 ARG A CA 1
AT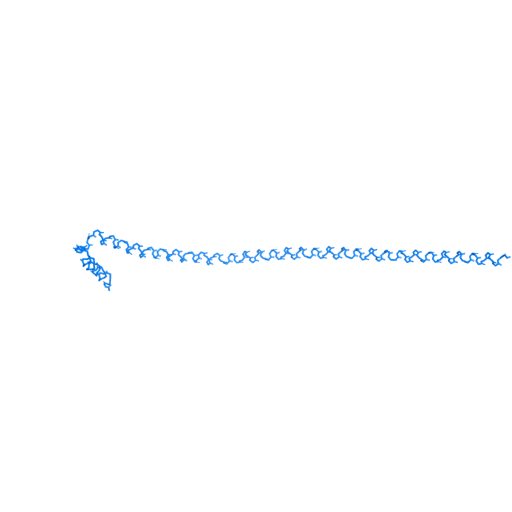OM 575 C C . ARG A 1 74 ? 5.955 5.560 -3.672 1.00 89.12 74 ARG A C 1
ATOM 577 O O . ARG A 1 74 ? 6.459 5.737 -4.773 1.00 89.12 74 ARG A O 1
ATOM 584 N N . SER A 1 75 ? 6.462 4.711 -2.779 1.00 88.94 75 SER A N 1
ATOM 585 C CA . SER A 1 75 ? 7.691 3.946 -3.023 1.00 88.94 75 SER A CA 1
ATOM 586 C C . SER A 1 75 ? 7.558 2.997 -4.216 1.00 88.94 75 SER A C 1
ATOM 588 O O . SER A 1 75 ? 8.461 2.925 -5.046 1.00 88.94 75 SER A O 1
ATOM 590 N N . THR A 1 76 ? 6.426 2.300 -4.337 1.00 88.06 76 THR A N 1
ATOM 591 C CA . THR A 1 76 ? 6.167 1.417 -5.484 1.00 88.06 76 THR A CA 1
ATOM 592 C C . THR A 1 76 ? 6.013 2.198 -6.787 1.00 88.06 76 THR A C 1
ATOM 594 O O . THR A 1 76 ? 6.536 1.770 -7.817 1.00 88.06 76 THR A O 1
ATOM 597 N N . LEU A 1 77 ? 5.360 3.363 -6.756 1.00 87.81 77 LEU A N 1
ATOM 598 C CA . LEU A 1 77 ? 5.242 4.240 -7.919 1.00 87.81 77 LEU A CA 1
ATOM 599 C C . LEU A 1 77 ? 6.603 4.792 -8.364 1.00 87.81 77 LEU A C 1
ATOM 601 O O . LEU A 1 77 ? 6.890 4.785 -9.560 1.00 87.81 77 LEU A O 1
ATOM 605 N N . A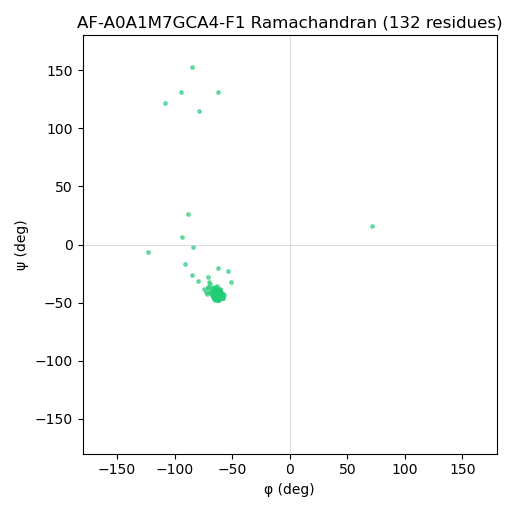SP A 1 78 ? 7.451 5.218 -7.427 1.00 92.06 78 ASP A N 1
ATOM 606 C CA . ASP A 1 78 ? 8.798 5.718 -7.721 1.00 92.06 78 ASP A CA 1
ATOM 607 C C . ASP A 1 78 ? 9.692 4.612 -8.297 1.00 92.06 78 ASP A C 1
ATOM 609 O O . ASP A 1 78 ? 10.322 4.817 -9.335 1.00 92.06 78 ASP A O 1
ATOM 613 N N . ALA A 1 79 ? 9.667 3.411 -7.708 1.00 88.88 79 ALA A N 1
ATOM 614 C CA . ALA A 1 79 ? 10.385 2.254 -8.243 1.00 88.88 79 ALA A CA 1
ATOM 615 C C . ALA A 1 79 ? 9.904 1.889 -9.659 1.00 88.88 79 ALA A C 1
ATOM 617 O O . ALA A 1 79 ? 10.705 1.648 -10.561 1.00 88.88 79 ALA A O 1
ATOM 618 N N . THR A 1 80 ? 8.587 1.906 -9.889 1.00 83.75 80 THR A N 1
ATOM 619 C CA . THR A 1 80 ? 8.006 1.648 -11.217 1.00 83.75 80 THR A CA 1
ATOM 620 C C . THR A 1 80 ? 8.439 2.714 -12.221 1.00 83.75 80 THR A C 1
ATOM 622 O O . THR A 1 80 ? 8.806 2.396 -13.352 1.00 83.75 80 THR A O 1
ATOM 625 N N . ARG A 1 81 ? 8.443 3.987 -11.812 1.00 90.25 81 ARG A N 1
ATOM 626 C CA . ARG A 1 81 ? 8.896 5.103 -12.645 1.00 90.25 81 ARG A CA 1
ATOM 627 C C . ARG A 1 81 ? 10.360 4.943 -13.043 1.00 90.25 81 ARG A C 1
ATOM 629 O O . ARG A 1 81 ? 10.677 5.175 -14.205 1.00 90.25 81 ARG A O 1
ATOM 636 N N . GLU A 1 82 ? 11.224 4.536 -12.119 1.00 92.06 82 GLU A N 1
ATOM 637 C CA . GLU A 1 82 ? 12.643 4.284 -12.387 1.00 92.06 82 GLU A CA 1
ATOM 638 C C . GLU A 1 82 ? 12.854 3.126 -13.372 1.00 92.06 82 GLU A C 1
ATOM 640 O O . GLU A 1 82 ? 13.624 3.251 -14.324 1.00 92.06 82 GLU A O 1
ATOM 645 N N . ILE A 1 83 ? 12.117 2.023 -13.213 1.00 91.12 83 ILE A N 1
ATOM 646 C CA . ILE A 1 83 ? 12.179 0.887 -14.145 1.00 91.12 83 ILE A CA 1
ATOM 647 C C . ILE A 1 83 ? 11.758 1.316 -15.555 1.00 91.12 83 ILE A C 1
ATOM 649 O O . ILE A 1 83 ? 12.422 0.964 -16.535 1.00 91.12 83 ILE A O 1
ATOM 653 N N . ILE A 1 84 ? 10.678 2.093 -15.676 1.00 88.50 84 ILE A N 1
ATOM 654 C CA . ILE A 1 84 ? 10.188 2.583 -16.970 1.00 88.50 84 ILE A CA 1
ATOM 655 C C . ILE A 1 84 ? 11.212 3.521 -17.613 1.00 88.50 84 ILE A C 1
ATOM 657 O O . ILE A 1 84 ? 11.537 3.349 -18.786 1.00 88.50 84 ILE A O 1
ATOM 661 N N . THR A 1 85 ? 11.753 4.495 -16.876 1.00 91.12 85 THR A N 1
ATOM 662 C CA . THR A 1 85 ? 12.732 5.438 -17.440 1.00 91.12 85 THR A CA 1
ATOM 663 C C . THR A 1 85 ? 14.022 4.738 -17.854 1.00 91.12 85 THR A C 1
ATOM 665 O O . THR A 1 85 ? 14.558 5.044 -18.921 1.00 91.12 85 THR A O 1
ATOM 668 N N . ALA A 1 86 ? 14.496 3.768 -17.067 1.00 89.06 86 ALA A N 1
ATOM 669 C CA . ALA A 1 86 ? 15.647 2.946 -17.418 1.00 89.06 86 ALA A CA 1
ATOM 670 C C . ALA A 1 86 ? 15.382 2.114 -18.682 1.00 89.06 86 ALA A C 1
ATOM 672 O O . ALA A 1 86 ? 16.205 2.115 -19.598 1.00 89.06 86 ALA A O 1
ATOM 673 N N . SER A 1 87 ? 14.218 1.465 -18.773 1.00 86.00 87 SER A N 1
ATOM 674 C CA . SER A 1 87 ? 13.843 0.636 -19.928 1.00 86.00 87 SER A CA 1
ATOM 675 C C . SER A 1 87 ? 13.730 1.466 -21.205 1.00 86.00 87 SER A C 1
ATOM 677 O O . SER A 1 87 ? 14.343 1.129 -22.214 1.00 86.00 87 SER A O 1
ATOM 679 N N . VAL A 1 88 ? 13.048 2.615 -21.144 1.00 89.38 88 VAL A N 1
ATOM 680 C CA . VAL A 1 88 ? 12.933 3.552 -22.274 1.00 89.38 88 VAL A CA 1
ATOM 681 C C . VAL A 1 88 ? 14.309 4.043 -22.722 1.00 89.38 88 VAL A C 1
ATOM 683 O O . VAL A 1 88 ? 14.586 4.126 -23.918 1.00 89.38 88 VAL A O 1
ATOM 686 N N . ARG A 1 89 ? 15.209 4.354 -21.784 1.00 89.81 89 ARG A N 1
ATOM 687 C CA . ARG A 1 89 ? 16.575 4.769 -22.122 1.00 89.81 89 ARG A CA 1
ATOM 688 C C . ARG A 1 89 ? 17.348 3.661 -22.840 1.00 89.81 89 ARG A C 1
ATOM 690 O O . ARG A 1 89 ? 17.998 3.924 -23.845 1.00 89.81 89 ARG A O 1
ATOM 697 N N . VAL A 1 90 ? 17.254 2.427 -22.359 1.00 89.56 90 VAL A N 1
ATOM 698 C CA . VAL A 1 90 ? 17.916 1.278 -22.989 1.00 89.56 90 VAL A CA 1
ATOM 699 C C . VAL A 1 90 ? 17.353 1.024 -24.390 1.00 89.56 90 VAL A C 1
ATOM 701 O O . VAL A 1 90 ? 18.122 0.879 -25.339 1.00 89.56 90 VAL A O 1
ATOM 704 N N . GLU A 1 91 ? 16.031 1.040 -24.557 1.00 85.50 91 GLU A N 1
ATOM 705 C CA . GLU A 1 91 ? 15.377 0.868 -25.861 1.00 85.50 91 GLU A CA 1
ATOM 706 C C . GLU A 1 91 ? 15.746 1.977 -26.849 1.00 85.50 91 GLU A C 1
ATOM 708 O O . GLU A 1 91 ? 16.082 1.693 -27.999 1.00 85.50 91 GLU A O 1
ATOM 713 N N . THR A 1 92 ? 15.754 3.235 -26.404 1.00 86.62 92 THR A N 1
ATOM 714 C CA . THR A 1 92 ? 16.161 4.370 -27.245 1.00 86.62 92 THR A CA 1
ATOM 715 C C . THR A 1 92 ? 17.632 4.297 -27.641 1.00 86.62 92 THR A C 1
ATOM 717 O O . THR A 1 92 ? 17.953 4.514 -28.808 1.00 86.62 92 THR A O 1
ATOM 720 N N . GLU A 1 93 ? 18.535 3.930 -26.729 1.00 89.81 93 GLU A N 1
ATOM 721 C CA . GLU A 1 93 ? 19.953 3.734 -27.051 1.00 89.81 93 GLU A CA 1
ATOM 722 C C . GLU A 1 93 ? 20.159 2.579 -28.043 1.00 89.81 93 GLU A C 1
ATOM 724 O O . GLU A 1 93 ? 20.965 2.695 -28.970 1.00 89.81 93 GLU A O 1
ATOM 729 N N . MET A 1 94 ? 19.416 1.478 -27.896 1.00 86.88 94 MET A N 1
ATOM 730 C CA . MET A 1 94 ? 19.452 0.361 -28.845 1.00 86.88 94 MET A CA 1
ATOM 731 C C . MET A 1 94 ? 18.908 0.761 -30.219 1.00 86.88 94 MET A C 1
ATOM 733 O O . MET A 1 94 ? 19.542 0.460 -31.230 1.00 86.88 94 MET A O 1
ATOM 737 N N . ALA A 1 95 ? 17.789 1.486 -30.270 1.00 85.00 95 ALA A N 1
ATOM 738 C CA . ALA A 1 95 ? 17.213 1.993 -31.512 1.00 85.00 95 ALA A CA 1
ATOM 739 C C . ALA A 1 95 ? 18.166 2.967 -32.225 1.00 85.00 95 ALA A C 1
ATOM 741 O O . ALA A 1 95 ? 18.391 2.846 -33.429 1.00 85.00 95 ALA A O 1
ATOM 742 N N . LEU A 1 96 ? 18.804 3.881 -31.487 1.00 87.19 96 LEU A N 1
ATOM 743 C CA . LEU A 1 96 ? 19.810 4.797 -32.035 1.00 87.19 96 LEU A CA 1
ATOM 744 C C . LEU A 1 96 ? 21.046 4.051 -32.560 1.00 87.19 96 LEU A C 1
ATOM 746 O O . LEU A 1 96 ? 21.551 4.365 -33.641 1.00 87.19 96 LEU A O 1
ATOM 750 N N . LYS A 1 97 ? 21.531 3.029 -31.844 1.00 88.25 97 LYS A N 1
ATOM 751 C CA . LYS A 1 97 ? 22.635 2.181 -32.327 1.00 88.25 97 LYS A CA 1
ATOM 752 C C . LYS A 1 97 ? 22.254 1.416 -33.594 1.00 88.25 97 LYS A C 1
ATOM 754 O O . LYS A 1 97 ? 23.053 1.355 -34.525 1.00 88.25 97 LYS A O 1
ATOM 759 N N . ALA A 1 98 ? 21.041 0.875 -33.661 1.00 85.75 98 ALA A N 1
ATOM 760 C CA . ALA A 1 98 ? 20.549 0.192 -34.853 1.00 85.75 98 ALA A CA 1
ATOM 761 C C . ALA A 1 98 ? 20.480 1.146 -36.057 1.00 85.75 98 ALA A C 1
ATOM 763 O O . ALA A 1 98 ? 20.988 0.817 -37.127 1.00 85.75 98 ALA A O 1
ATOM 764 N N . LEU A 1 99 ? 19.952 2.360 -35.861 1.00 82.31 99 LEU A N 1
ATOM 765 C CA . LEU A 1 99 ? 19.879 3.386 -36.904 1.00 82.31 99 LEU A CA 1
ATOM 766 C C . LEU A 1 99 ? 21.265 3.819 -37.401 1.00 82.31 99 LEU A C 1
ATOM 768 O O . LEU A 1 99 ? 21.483 3.933 -38.602 1.00 82.31 99 LEU A O 1
ATOM 772 N N . THR A 1 100 ? 22.229 4.035 -36.505 1.00 85.69 100 THR A N 1
ATOM 773 C CA . THR A 1 100 ? 23.589 4.444 -36.908 1.00 85.69 100 THR A CA 1
ATOM 774 C C . THR A 1 100 ? 24.335 3.346 -37.666 1.00 85.69 100 THR A C 1
ATOM 776 O O . THR A 1 100 ? 25.048 3.641 -38.628 1.00 85.69 100 THR A O 1
ATOM 779 N N . LEU A 1 101 ? 24.155 2.077 -37.284 1.00 81.06 101 LEU A N 1
ATOM 780 C CA . LEU A 1 101 ? 24.700 0.941 -38.030 1.00 81.06 101 LEU A CA 1
ATOM 781 C C . LEU A 1 101 ? 24.094 0.835 -39.433 1.00 81.06 101 LEU A C 1
ATOM 783 O O . LEU A 1 101 ? 24.831 0.603 -40.394 1.00 81.06 101 LEU A O 1
ATOM 787 N N . ASP A 1 102 ? 22.784 1.042 -39.557 1.00 80.88 102 ASP A N 1
ATOM 788 C CA . ASP A 1 102 ? 22.083 0.998 -40.839 1.00 80.88 102 ASP A CA 1
ATOM 789 C C . ASP A 1 102 ? 22.540 2.129 -41.779 1.00 80.88 102 ASP A C 1
ATOM 791 O O . ASP A 1 102 ? 22.938 1.885 -42.922 1.00 80.88 102 ASP A O 1
ATOM 795 N N . LEU A 1 103 ? 22.645 3.358 -41.261 1.00 74.81 103 LEU A N 1
ATOM 796 C CA . LEU A 1 103 ? 23.168 4.504 -42.014 1.00 74.81 103 LEU A CA 1
ATOM 797 C C . LEU A 1 103 ? 24.612 4.285 -42.491 1.00 74.81 103 LEU A 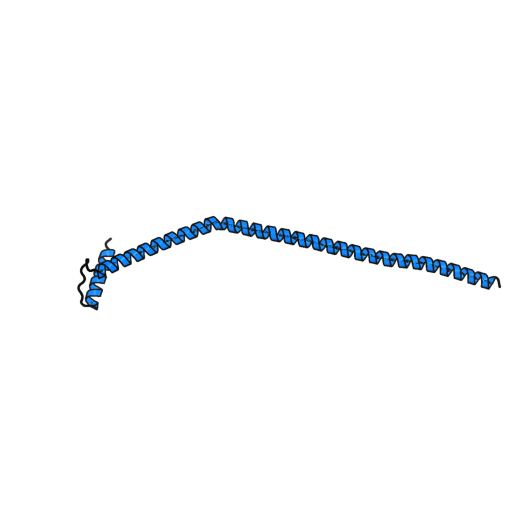C 1
ATOM 799 O O . LEU A 1 103 ? 24.930 4.542 -43.656 1.00 74.81 103 LEU A O 1
ATOM 803 N N . ASN A 1 104 ? 25.484 3.758 -41.627 1.00 76.75 104 ASN A N 1
ATOM 804 C CA . ASN A 1 104 ? 26.871 3.455 -41.990 1.00 76.75 104 ASN A CA 1
ATOM 805 C C . ASN A 1 104 ? 26.963 2.382 -43.084 1.00 76.75 104 ASN A C 1
ATOM 807 O O . ASN A 1 104 ? 27.828 2.455 -43.964 1.00 76.75 104 ASN A O 1
ATOM 811 N N . LYS A 1 105 ? 26.066 1.390 -43.063 1.00 73.25 105 LYS A N 1
ATOM 812 C CA . LYS A 1 105 ? 26.002 0.342 -44.088 1.00 73.25 105 LYS A CA 1
ATOM 813 C C . LYS A 1 105 ? 25.650 0.931 -45.456 1.00 73.25 105 LYS A C 1
ATOM 815 O O . LYS A 1 105 ? 26.309 0.604 -46.447 1.00 73.25 105 LYS A O 1
ATOM 820 N N . HIS A 1 106 ? 24.690 1.852 -45.502 1.00 64.44 106 HIS A N 1
ATOM 821 C CA . HIS A 1 106 ? 24.320 2.553 -46.731 1.00 64.44 106 HIS A CA 1
ATOM 822 C C . HIS A 1 106 ? 25.437 3.475 -47.245 1.00 64.44 106 HIS A C 1
ATOM 824 O O . HIS A 1 106 ? 25.785 3.402 -48.426 1.00 64.44 106 HIS A O 1
ATOM 830 N N . GLN A 1 107 ? 26.091 4.254 -46.379 1.00 67.81 107 GLN A N 1
ATOM 831 C CA . GLN A 1 107 ? 27.205 5.122 -46.791 1.00 67.81 107 GLN A CA 1
ATOM 832 C C . GLN A 1 107 ? 28.407 4.342 -47.340 1.00 67.81 107 GLN A C 1
ATOM 834 O O . GLN A 1 107 ? 28.997 4.729 -48.350 1.00 67.81 107 GLN A O 1
ATOM 839 N N . ARG A 1 108 ? 28.755 3.202 -46.732 1.00 63.34 108 ARG A N 1
ATOM 840 C CA . ARG A 1 108 ? 29.861 2.364 -47.217 1.00 63.34 108 ARG A CA 1
ATOM 841 C C . ARG A 1 108 ? 29.584 1.806 -48.613 1.00 63.34 108 ARG A C 1
ATOM 843 O O . ARG A 1 108 ? 30.495 1.766 -49.438 1.00 63.34 108 ARG A O 1
ATOM 850 N N . SER A 1 109 ? 28.337 1.419 -48.889 1.00 61.25 109 SER A N 1
ATOM 851 C CA . SER A 1 109 ? 27.932 0.956 -50.221 1.00 61.25 109 SER A CA 1
ATOM 852 C C . SER A 1 109 ? 28.014 2.065 -51.276 1.00 61.25 109 SER A C 1
ATOM 854 O O . SER A 1 109 ? 28.485 1.814 -52.383 1.00 61.25 109 SER A O 1
ATOM 856 N N . ALA A 1 110 ? 27.671 3.306 -50.914 1.00 67.19 110 ALA A N 1
ATOM 857 C CA . ALA A 1 110 ? 27.776 4.458 -51.806 1.00 67.19 110 ALA A CA 1
ATOM 858 C C . ALA A 1 110 ? 29.237 4.786 -52.160 1.00 67.19 110 ALA A C 1
ATOM 860 O O . ALA A 1 110 ? 29.555 4.971 -53.334 1.00 67.19 110 ALA A O 1
ATOM 861 N N . ASN A 1 111 ? 30.143 4.774 -51.177 1.00 73.50 111 ASN A N 1
ATOM 862 C CA . ASN A 1 111 ? 31.568 5.018 -51.422 1.00 73.50 111 ASN A CA 1
ATOM 863 C C . ASN A 1 111 ? 32.198 3.924 -52.292 1.00 73.50 111 ASN A C 1
ATOM 865 O O . ASN A 1 111 ? 32.935 4.229 -53.226 1.00 73.50 111 ASN A O 1
ATOM 869 N N . LEU A 1 112 ? 31.886 2.651 -52.025 1.00 73.00 112 LEU A N 1
ATOM 870 C CA . LEU A 1 112 ? 32.364 1.536 -52.849 1.00 73.00 112 LEU A CA 1
ATOM 871 C C . LEU A 1 112 ? 31.849 1.633 -54.290 1.00 73.00 112 LEU A C 1
ATOM 873 O O . LEU A 1 112 ? 32.611 1.397 -55.226 1.00 73.00 112 LEU A O 1
ATOM 877 N N . ASN A 1 113 ? 30.591 2.036 -54.476 1.00 80.00 113 ASN A N 1
ATOM 878 C CA . ASN A 1 113 ? 30.020 2.252 -55.802 1.00 80.00 113 ASN A CA 1
ATOM 879 C C . ASN A 1 113 ? 30.697 3.417 -56.553 1.00 80.00 113 ASN A C 1
ATOM 881 O O . ASN A 1 113 ? 30.924 3.338 -57.760 1.00 80.00 113 ASN A O 1
ATOM 885 N N . LEU A 1 114 ? 31.084 4.477 -55.837 1.00 82.56 114 LEU A N 1
ATOM 886 C CA . LEU A 1 114 ? 31.859 5.598 -56.380 1.00 82.56 114 LEU A CA 1
ATOM 887 C C . LEU A 1 114 ? 33.233 5.144 -56.899 1.00 82.56 114 LEU A C 1
ATOM 889 O O . LEU A 1 114 ? 33.595 5.458 -58.033 1.00 82.56 114 LEU A O 1
ATOM 893 N N . PHE A 1 115 ? 33.963 4.340 -56.119 1.00 81.75 115 PHE A N 1
ATOM 894 C CA . PHE A 1 115 ? 35.242 3.764 -56.553 1.00 81.75 115 PHE A CA 1
ATOM 895 C C . PHE A 1 115 ? 35.082 2.806 -57.736 1.00 81.75 115 PHE A C 1
ATOM 897 O O . PHE A 1 115 ? 35.870 2.861 -58.680 1.00 81.75 115 PHE A O 1
ATOM 904 N N . ALA A 1 116 ? 34.048 1.961 -57.719 1.00 81.00 116 ALA A N 1
ATOM 905 C CA . ALA A 1 116 ? 33.749 1.054 -58.823 1.00 81.00 116 ALA A CA 1
ATOM 906 C C . ALA A 1 116 ? 33.440 1.824 -60.117 1.00 81.00 116 ALA A C 1
ATOM 908 O O . ALA A 1 116 ? 33.927 1.454 -61.185 1.00 81.00 116 ALA A O 1
ATOM 909 N N . SER A 1 117 ? 32.702 2.932 -60.022 1.00 83.19 117 SER A N 1
ATOM 910 C CA . SER A 1 117 ? 32.393 3.796 -61.165 1.00 83.19 117 SER A CA 1
ATOM 911 C C . SER A 1 117 ? 33.653 4.451 -61.738 1.00 83.19 117 SER A C 1
ATOM 913 O O . SER A 1 117 ? 33.848 4.429 -62.950 1.00 83.19 117 SER A O 1
ATOM 915 N N . MET A 1 118 ? 34.553 4.961 -60.887 1.00 87.12 118 MET A N 1
ATOM 916 C CA . MET A 1 118 ? 35.841 5.518 -61.331 1.00 87.12 118 MET A CA 1
ATOM 917 C C . MET A 1 118 ? 36.725 4.469 -62.016 1.00 87.12 118 MET A C 1
ATOM 919 O O . MET A 1 118 ? 37.273 4.734 -63.085 1.00 87.12 118 MET A O 1
ATOM 923 N N . LEU A 1 119 ? 36.829 3.268 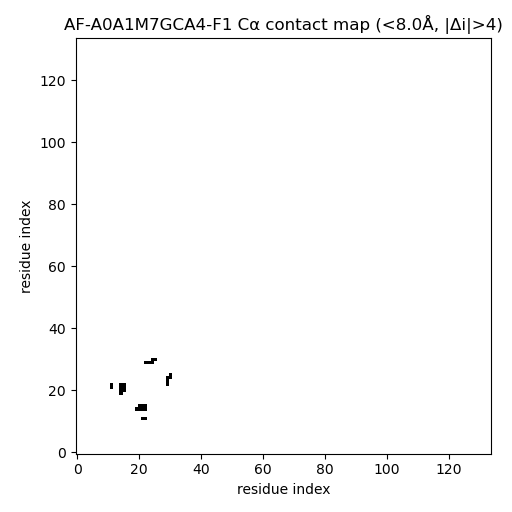-61.438 1.00 87.62 119 LEU A N 1
ATOM 924 C CA . LEU A 1 119 ? 37.569 2.149 -62.033 1.00 87.62 119 LEU A CA 1
ATOM 925 C C . LEU A 1 119 ? 36.983 1.732 -63.386 1.00 87.62 119 LEU A C 1
ATOM 927 O O . LEU A 1 119 ? 37.729 1.518 -64.340 1.00 87.62 119 LEU A O 1
ATOM 931 N N . THR A 1 120 ? 35.654 1.667 -63.487 1.00 89.25 120 THR A N 1
ATOM 932 C CA . THR A 1 120 ? 34.952 1.324 -64.733 1.00 89.25 120 THR A CA 1
ATOM 933 C C . THR A 1 120 ? 35.203 2.375 -65.814 1.00 89.25 120 THR A C 1
ATOM 935 O O . THR A 1 120 ? 35.435 2.033 -66.972 1.00 89.25 120 THR A O 1
ATOM 938 N N . LEU A 1 121 ? 35.219 3.656 -65.441 1.00 90.00 121 LEU A N 1
ATOM 939 C CA . LEU A 1 121 ? 35.463 4.762 -66.363 1.00 90.00 121 LEU A CA 1
ATOM 940 C C . LEU A 1 121 ? 36.917 4.768 -66.863 1.00 90.00 121 LEU A C 1
ATOM 942 O O . LEU A 1 121 ? 37.148 4.928 -68.060 1.00 90.00 121 LEU A O 1
ATOM 946 N N . ALA A 1 122 ? 37.883 4.500 -65.979 1.00 89.56 122 ALA A N 1
ATOM 947 C CA . ALA A 1 122 ? 39.288 4.339 -66.351 1.00 89.56 122 ALA A CA 1
ATOM 948 C C . ALA A 1 122 ? 39.500 3.145 -67.297 1.00 89.56 122 ALA A C 1
ATOM 950 O O . ALA A 1 122 ? 40.165 3.282 -68.322 1.00 89.56 122 ALA A O 1
ATOM 951 N N . ALA A 1 123 ? 38.892 1.993 -67.000 1.00 88.56 123 ALA A N 1
ATOM 952 C CA . ALA A 1 123 ? 38.954 0.819 -67.868 1.00 88.56 123 ALA A CA 1
ATOM 953 C C . ALA A 1 123 ? 38.343 1.099 -69.253 1.00 88.56 123 ALA A C 1
ATOM 955 O O . ALA A 1 123 ? 38.952 0.773 -70.269 1.00 88.56 123 ALA A O 1
ATOM 956 N N . SER A 1 124 ? 37.185 1.765 -69.300 1.00 89.38 124 SER A N 1
ATOM 957 C CA . SER A 1 124 ? 36.537 2.177 -70.551 1.00 89.38 124 SER A CA 1
ATOM 958 C C . SER A 1 124 ? 37.421 3.119 -71.379 1.00 89.38 124 SER A C 1
ATOM 960 O O . SER A 1 124 ? 37.579 2.919 -72.582 1.00 89.38 124 SER A O 1
ATOM 962 N N . ALA A 1 125 ? 38.075 4.095 -70.739 1.00 89.19 125 ALA A N 1
ATOM 963 C CA . ALA A 1 125 ? 38.991 5.017 -71.410 1.00 89.19 125 ALA A CA 1
ATOM 964 C 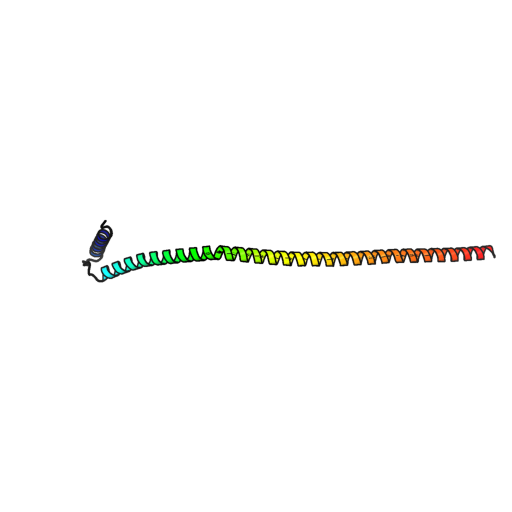C . ALA A 1 125 ? 40.212 4.303 -72.013 1.00 89.19 125 ALA A C 1
ATOM 966 O O . ALA A 1 125 ? 40.614 4.617 -73.133 1.00 89.19 125 ALA A O 1
ATOM 967 N N . ILE A 1 126 ? 40.774 3.317 -71.304 1.00 92.00 126 ILE A N 1
ATOM 968 C CA . ILE A 1 126 ? 41.884 2.496 -71.808 1.00 92.00 126 ILE A CA 1
ATOM 969 C C . ILE A 1 126 ? 41.437 1.688 -73.028 1.00 92.00 126 ILE A C 1
ATOM 971 O O . ILE A 1 126 ? 42.127 1.698 -74.043 1.00 92.00 126 ILE A O 1
ATOM 975 N N . VAL A 1 127 ? 40.270 1.037 -72.966 1.00 92.12 127 VAL A N 1
ATOM 976 C CA . VAL A 1 127 ? 39.723 0.280 -74.104 1.00 92.12 127 VAL A CA 1
ATOM 977 C C . VAL A 1 127 ? 39.521 1.194 -75.314 1.00 92.12 127 VAL A C 1
ATOM 979 O O . VAL A 1 127 ? 39.954 0.855 -76.415 1.00 92.12 127 VAL A O 1
ATOM 982 N N . LEU A 1 128 ? 38.942 2.381 -75.112 1.00 91.31 128 LEU A N 1
ATOM 983 C CA . LEU A 1 128 ? 38.724 3.354 -76.182 1.00 91.31 128 LEU A CA 1
ATOM 984 C C . LEU A 1 128 ? 40.045 3.821 -76.810 1.00 91.31 128 LEU A C 1
ATOM 986 O O . LEU A 1 128 ? 40.152 3.912 -78.030 1.00 91.31 128 LEU A O 1
ATOM 990 N N . TRP A 1 129 ? 41.061 4.069 -75.980 1.00 92.19 129 TRP A N 1
ATOM 991 C CA . TRP A 1 129 ? 42.399 4.426 -76.443 1.00 92.19 129 TRP A CA 1
ATOM 992 C C . TRP A 1 129 ? 43.022 3.305 -77.276 1.00 92.19 129 TRP A C 1
ATOM 994 O O . TRP A 1 129 ? 43.505 3.557 -78.376 1.00 92.19 129 TRP A O 1
ATOM 1004 N N . THR A 1 130 ? 42.953 2.061 -76.792 1.00 91.25 130 THR A N 1
ATOM 1005 C CA . THR A 1 130 ? 43.515 0.903 -77.504 1.00 91.25 130 THR A CA 1
ATOM 1006 C C . THR A 1 130 ? 42.835 0.663 -78.850 1.00 91.25 130 THR A C 1
ATOM 1008 O O . THR A 1 130 ? 43.520 0.362 -79.822 1.00 91.25 130 THR A O 1
ATOM 1011 N N . ALA A 1 131 ? 41.515 0.861 -78.928 1.00 87.50 131 ALA A N 1
ATOM 1012 C CA . ALA A 1 131 ? 40.750 0.719 -80.162 1.00 87.50 131 ALA A CA 1
ATOM 1013 C C . ALA A 1 131 ? 41.022 1.843 -81.175 1.00 87.50 131 ALA A C 1
ATOM 1015 O O . ALA A 1 131 ? 40.881 1.615 -82.368 1.00 87.50 131 ALA A O 1
ATOM 1016 N N . LEU A 1 132 ? 41.396 3.044 -80.715 1.00 85.88 132 LEU A N 1
ATOM 1017 C CA . LEU A 1 132 ? 41.743 4.173 -81.587 1.00 85.88 132 LEU A CA 1
ATOM 1018 C C . LEU A 1 132 ? 43.208 4.133 -82.053 1.00 85.88 132 LEU A C 1
ATOM 1020 O O . LEU A 1 132 ? 43.541 4.700 -83.089 1.00 85.88 132 LEU A O 1
ATOM 1024 N N . SER A 1 133 ? 44.089 3.495 -81.276 1.00 79.25 133 SER A N 1
ATOM 1025 C CA . SER A 1 133 ? 45.510 3.320 -81.607 1.00 79.25 133 SER A CA 1
ATOM 1026 C C . SER A 1 133 ? 45.812 2.123 -82.521 1.00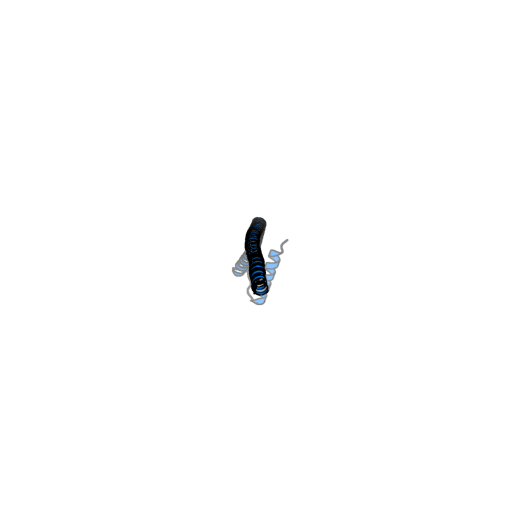 79.25 133 SER A C 1
ATOM 1028 O O . SER A 1 133 ? 46.980 1.905 -82.842 1.00 79.25 133 SER A O 1
ATOM 1030 N N . HIS A 1 134 ? 44.793 1.341 -82.893 1.00 54.12 134 HIS A N 1
ATOM 1031 C CA . HIS A 1 134 ? 44.881 0.198 -83.804 1.00 54.12 134 HIS A CA 1
ATOM 1032 C C . HIS A 1 134 ? 44.220 0.535 -85.146 1.00 54.12 134 HIS A C 1
ATOM 1034 O O . HIS A 1 134 ? 44.736 0.047 -86.180 1.00 54.12 134 HIS A O 1
#

Solvent-accessible surface area (backbone atoms only — not comparable to full-atom values): 7365 Å² total; per-residue (Å²): 135,67,66,69,60,59,55,48,54,51,50,43,53,50,46,25,72,76,69,74,48,88,72,53,89,84,32,67,69,53,47,50,51,52,51,49,53,50,48,53,56,49,49,54,51,50,53,54,50,53,50,52,51,53,51,50,55,47,62,67,45,48,60,55,54,50,52,52,51,54,50,53,50,50,52,52,49,51,53,50,50,51,53,49,55,52,48,51,49,52,52,51,54,50,52,52,50,52,50,52,52,51,53,51,54,53,52,52,52,52,54,53,50,51,54,51,50,52,52,51,50,52,53,49,50,51,52,54,49,56,66,71,76,105

Foldseek 3Di:
DPVPVVVLVVVQVVCCVVPVDRDDCPRPVVVVVVVVVVCVVVVVVVVVVVVVVVVVVCVVCVVVVVVVVVVVVVVVVVVVVVVVVVVVVVVVVVVVVVVVVVVVVVVVVVVVVVVVVVVVVVVVVVVVVVVVVD

Radius of gyration: 51.05 Å; Cα contacts (8 Å, |Δi|>4): 14; chains: 1; bounding box: 97×31×132 Å

Mean predicted aligned error: 17.29 Å

Secondary structure (DSSP, 8-state):
--HHHHHHHHHHHHHHHHH-----TT-HHHHHHHHHHHHHHHHHHHHHHHHHHHHHHHHHHHHHHHHHHHHHHHHHHHHHHHHHHHHHHHHHHHHHHHHHHHHHHHHHHHHHHHHHHHHHHHHHHHHHHHHH--

pLDDT: mean 79.81, std 10.06, range [36.22, 92.19]

Sequence (134 aa):
MNQGEDSVLQIIEEVASKHGIALDPNDPILMVYTINQHLMRSGARIQQAMLKECQKDIEEHMGLWKAQGDQAMRSTLDATREIITASVRVETEMALKALTLDLNKHQRSANLNLFASMLTLAASAIVLWTALSH